Protein AF-A0A8S3HKH9-F1 (afdb_monomer)

Nearest PDB structures (foldseek):
  5t9a-assembly2_B  TM=6.953E-01  e=7.974E-02  Bacteroides uniformis
  7rsk-assembly1_A  TM=7.062E-01  e=1.194E-01  Bacteroides cellulosilyticus DSM 14838
  6b6l-assembly2_B  TM=7.035E-01  e=2.835E-01  Bacteroides cellulosilyticus DSM 14838
  4pbx-assembly1_A  TM=5.024E-01  e=5.643E-02  Homo sapiens
  5t9a-assembly3_C  TM=6.638E-01  e=3.3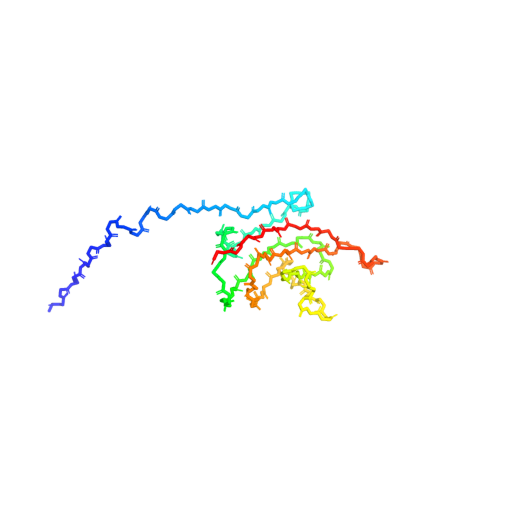70E-01  Bacteroides uniformis

Secondary structure (DSSP, 8-state):
------PPPPGGGG--PPPPPEE-HHHHHTT-EEEE---SEEPTT-EEEEEEE-TT-SEEEEEETTEES-SSPBPP-TT-EEEEEEE--SSEEEEEEE--TT--PPEEEEEEEE-

Solvent-accessible surface area (backbone atoms only — not comparable to full-atom values): 6633 Å² total; per-residue (Å²): 137,85,83,83,81,82,74,80,78,64,83,75,76,78,68,74,82,76,47,65,48,50,71,36,70,56,27,66,76,48,63,42,45,84,71,32,66,65,50,15,61,40,60,51,73,36,79,46,63,37,32,34,34,41,56,71,41,59,32,34,46,44,28,38,64,83,41,72,76,58,98,70,60,47,62,44,47,100,76,24,34,43,75,51,77,44,77,38,43,72,50,29,42,36,40,28,35,21,70,48,91,89,53,92,65,68,42,59,28,40,38,30,42,38,94

Structure (mmCIF, N/CA/C/O backbone):
data_AF-A0A8S3HKH9-F1
#
_entry.id   AF-A0A8S3HKH9-F1
#
loop_
_atom_site.group_PDB
_atom_site.id
_atom_site.type_symbol
_atom_site.label_atom_id
_atom_site.label_alt_id
_atom_site.label_comp_id
_atom_site.label_asym_id
_atom_site.label_entity_id
_atom_site.label_seq_id
_atom_site.pdbx_PDB_ins_code
_atom_site.Cartn_x
_atom_site.Cartn_y
_atom_site.Cartn_z
_atom_site.occupancy
_atom_site.B_iso_or_equiv
_atom_site.auth_seq_id
_atom_site.auth_comp_id
_atom_site.auth_asym_id
_atom_site.auth_atom_id
_atom_site.pdbx_PDB_model_num
ATOM 1 N N . VAL A 1 1 ? -36.929 -35.769 -3.899 1.00 47.69 1 VAL A N 1
ATOM 2 C CA . VAL A 1 1 ? -36.837 -34.465 -4.592 1.00 47.69 1 VAL A CA 1
ATOM 3 C C . VAL A 1 1 ? -36.532 -33.441 -3.514 1.00 47.69 1 VAL A C 1
ATOM 5 O O . VAL A 1 1 ? -37.333 -33.329 -2.599 1.00 47.69 1 VAL A O 1
ATOM 8 N N . ALA A 1 2 ? -35.333 -32.857 -3.502 1.00 43.59 2 ALA A N 1
ATOM 9 C CA . ALA A 1 2 ? -34.920 -31.917 -2.459 1.00 43.59 2 ALA A CA 1
ATOM 10 C C . ALA A 1 2 ? -35.288 -30.494 -2.896 1.00 43.59 2 ALA A C 1
ATOM 12 O O . ALA A 1 2 ? -34.859 -30.056 -3.962 1.00 43.59 2 ALA A O 1
ATOM 13 N N . GLU A 1 3 ? -36.109 -29.806 -2.105 1.00 48.12 3 GLU A N 1
ATOM 14 C CA . GLU A 1 3 ? -36.466 -28.409 -2.346 1.00 48.12 3 GLU A CA 1
ATOM 15 C C . GLU A 1 3 ? -35.296 -27.494 -1.977 1.00 48.12 3 GLU A C 1
ATOM 17 O O . GLU A 1 3 ? -34.811 -27.478 -0.844 1.00 48.12 3 GLU A O 1
ATOM 22 N N . PHE A 1 4 ? -34.839 -26.722 -2.959 1.00 48.19 4 PHE A N 1
ATOM 23 C CA . PHE A 1 4 ? -33.856 -25.665 -2.779 1.00 48.19 4 PHE A CA 1
ATOM 24 C C . PHE A 1 4 ? -34.593 -24.422 -2.262 1.00 48.19 4 PHE A C 1
ATOM 26 O O . PHE A 1 4 ? -35.214 -23.690 -3.032 1.00 48.19 4 PHE A O 1
ATOM 33 N N . ILE A 1 5 ? -34.577 -24.193 -0.947 1.00 57.28 5 ILE A N 1
ATOM 34 C CA . ILE A 1 5 ? -35.163 -22.981 -0.363 1.00 57.28 5 ILE A CA 1
ATOM 35 C C . ILE A 1 5 ? -34.198 -21.814 -0.594 1.00 57.28 5 ILE A C 1
ATOM 37 O O . ILE A 1 5 ? -33.187 -21.676 0.096 1.00 57.28 5 ILE A O 1
ATOM 41 N N . LEU A 1 6 ? -34.528 -20.958 -1.562 1.00 56.88 6 LEU A N 1
ATOM 42 C CA . LEU A 1 6 ? -33.885 -19.659 -1.737 1.00 56.88 6 LEU A CA 1
ATOM 43 C C . LEU A 1 6 ? -34.263 -18.770 -0.548 1.00 56.88 6 LEU A C 1
ATOM 45 O O . LEU A 1 6 ? -35.395 -18.298 -0.443 1.00 56.88 6 LEU A O 1
ATOM 49 N N . ARG A 1 7 ? -33.323 -18.556 0.377 1.00 62.59 7 ARG A N 1
ATOM 50 C CA . ARG A 1 7 ? -33.501 -17.559 1.436 1.00 62.59 7 ARG A CA 1
ATOM 51 C C . ARG A 1 7 ? -33.400 -16.163 0.809 1.00 62.59 7 ARG A C 1
ATOM 53 O O . ARG A 1 7 ? -32.420 -15.909 0.108 1.00 62.59 7 ARG A O 1
ATOM 60 N N . PRO A 1 8 ? -34.364 -15.260 1.051 1.00 59.88 8 PRO A N 1
ATOM 61 C CA . PRO A 1 8 ? -34.249 -13.875 0.619 1.00 59.88 8 PRO A CA 1
ATOM 62 C C . PRO A 1 8 ? -32.998 -13.249 1.237 1.00 59.88 8 PRO A C 1
ATOM 64 O O . PRO A 1 8 ? -32.782 -13.358 2.446 1.00 59.88 8 PRO A O 1
ATOM 67 N N . ILE A 1 9 ? -32.180 -12.590 0.417 1.00 61.41 9 ILE A N 1
ATOM 68 C CA . ILE A 1 9 ? -31.101 -11.741 0.921 1.00 61.41 9 ILE A CA 1
ATOM 69 C C . ILE A 1 9 ? -31.784 -10.578 1.657 1.00 61.41 9 ILE A C 1
ATOM 71 O O . ILE A 1 9 ? -32.620 -9.902 1.053 1.00 61.41 9 ILE A O 1
ATOM 75 N N . PRO A 1 10 ? -31.511 -10.351 2.954 1.00 59.94 10 PRO A N 1
ATOM 76 C CA . PRO A 1 10 ? -32.131 -9.255 3.684 1.00 59.94 10 PRO A CA 1
ATOM 77 C C . PRO A 1 10 ? -31.804 -7.918 3.002 1.00 59.94 10 PRO A C 1
ATOM 79 O O . PRO A 1 10 ? -30.638 -7.605 2.763 1.00 59.94 10 PRO A O 1
ATOM 82 N N . ASN A 1 11 ? -32.840 -7.120 2.720 1.00 54.88 11 ASN A N 1
ATOM 83 C CA . ASN A 1 11 ? -32.770 -5.844 1.987 1.00 54.88 11 ASN A CA 1
ATOM 84 C C . ASN A 1 11 ? -31.768 -4.815 2.560 1.00 54.88 11 ASN A C 1
ATOM 86 O O . ASN A 1 11 ? -31.412 -3.868 1.867 1.00 54.88 11 ASN A O 1
ATOM 90 N N . ASN A 1 12 ? -31.293 -4.998 3.796 1.00 52.94 12 ASN A N 1
ATOM 91 C CA . ASN A 1 12 ? -30.306 -4.125 4.441 1.00 52.94 12 ASN A CA 1
ATOM 92 C C . ASN A 1 12 ? -28.843 -4.419 4.059 1.00 52.94 12 ASN A C 1
ATOM 94 O O . ASN A 1 12 ? -27.962 -3.654 4.439 1.00 52.94 12 ASN A O 1
ATOM 98 N N . ALA A 1 13 ? -28.553 -5.501 3.328 1.00 51.88 13 ALA A N 1
ATOM 99 C CA . ALA A 1 13 ? -27.181 -5.832 2.924 1.00 51.88 13 ALA A CA 1
ATOM 100 C C . ALA A 1 13 ? -26.655 -4.973 1.754 1.00 51.88 13 ALA A C 1
ATOM 102 O O . ALA A 1 13 ? -25.467 -5.005 1.454 1.00 51.88 13 ALA A O 1
ATOM 103 N N . LEU A 1 14 ? -27.526 -4.207 1.084 1.00 54.19 14 LEU A N 1
ATOM 104 C CA . LEU A 1 14 ? -27.204 -3.472 -0.149 1.00 54.19 14 LEU A CA 1
ATOM 105 C C . LEU A 1 14 ? -26.997 -1.962 0.059 1.00 54.19 14 LEU A C 1
ATOM 107 O O . LEU A 1 14 ? -26.825 -1.231 -0.912 1.00 54.19 14 LEU A O 1
ATOM 111 N N . THR A 1 15 ? -27.025 -1.480 1.305 1.00 55.66 15 THR A N 1
ATOM 112 C CA . THR A 1 15 ? -26.982 -0.040 1.623 1.00 55.66 15 THR A CA 1
ATOM 113 C C . THR A 1 15 ? -25.719 0.408 2.355 1.00 55.66 15 THR A C 1
ATOM 115 O O . THR A 1 15 ? -25.663 1.552 2.802 1.00 55.66 15 THR A O 1
ATOM 118 N N . GLN A 1 16 ? -24.700 -0.446 2.510 1.00 62.19 16 GLN A N 1
ATOM 119 C CA . GLN A 1 16 ? -23.422 0.022 3.049 1.00 62.19 16 GLN A CA 1
ATOM 120 C C . GLN A 1 16 ? -22.736 0.919 2.016 1.00 62.19 16 GLN A C 1
ATOM 122 O O . GLN A 1 16 ? -22.281 0.462 0.969 1.00 62.19 16 GLN A O 1
ATOM 127 N N . SER A 1 17 ? -22.688 2.217 2.314 1.00 74.94 17 SER A N 1
ATOM 128 C CA . SER A 1 17 ? -21.912 3.176 1.539 1.00 74.94 17 SER A CA 1
ATOM 129 C C . SER A 1 17 ? -20.438 2.794 1.611 1.00 74.94 17 SER A C 1
ATOM 131 O O . SER A 1 17 ? -19.849 2.795 2.692 1.00 74.94 17 SER A O 1
ATOM 133 N N . MET A 1 18 ? -19.852 2.475 0.462 1.00 83.19 18 MET A N 1
ATOM 134 C CA . MET A 1 18 ? -18.414 2.293 0.341 1.00 83.19 18 MET A CA 1
ATOM 135 C C . MET A 1 18 ? -17.762 3.653 0.115 1.00 83.19 18 MET A C 1
ATOM 137 O O . MET A 1 18 ? -18.182 4.420 -0.753 1.00 83.19 18 MET A O 1
ATOM 141 N N . THR A 1 19 ? -16.714 3.926 0.877 1.00 91.81 19 THR A N 1
ATOM 142 C CA . THR A 1 19 ? -15.766 4.997 0.569 1.00 91.81 19 THR A CA 1
ATOM 143 C C . THR A 1 19 ? -14.577 4.332 -0.099 1.00 91.81 19 THR A C 1
ATOM 145 O O . THR A 1 19 ? -14.195 3.258 0.333 1.00 91.81 19 THR A O 1
ATOM 148 N N . PHE A 1 20 ? -13.989 4.903 -1.145 1.00 94.38 20 PHE A N 1
ATOM 149 C CA . PHE A 1 20 ? -12.731 4.371 -1.682 1.00 94.38 20 PHE A CA 1
ATOM 150 C C . PHE A 1 20 ? -11.541 4.925 -0.890 1.00 94.38 20 PHE A C 1
ATOM 152 O O . PHE A 1 20 ? -11.639 6.043 -0.378 1.00 94.38 20 PHE A O 1
ATOM 159 N N . PRO A 1 21 ? -10.416 4.194 -0.797 1.00 97.31 21 PRO A N 1
ATOM 160 C CA . PRO A 1 21 ? -9.198 4.748 -0.219 1.00 97.31 21 PRO A CA 1
ATOM 161 C C . PRO A 1 21 ? -8.735 5.983 -0.994 1.00 97.31 21 PRO A C 1
ATOM 163 O O . PRO A 1 21 ? -8.925 6.100 -2.211 1.00 97.31 21 PRO A O 1
ATOM 166 N N . GLU A 1 22 ? -8.090 6.903 -0.284 1.00 97.88 22 GLU A N 1
ATOM 167 C CA . GLU A 1 22 ? -7.438 8.046 -0.906 1.00 97.88 22 GLU A CA 1
ATOM 168 C C . GLU A 1 22 ? -6.253 7.553 -1.746 1.00 97.88 22 GLU A C 1
ATOM 170 O O . GLU A 1 22 ? -5.475 6.700 -1.317 1.00 97.88 22 GLU A O 1
ATOM 175 N N . ARG A 1 23 ? -6.128 8.080 -2.968 1.00 97.75 23 ARG A N 1
ATOM 176 C CA . ARG A 1 23 ? -5.058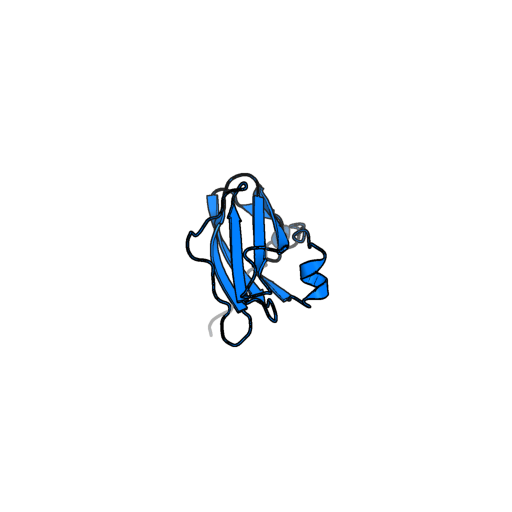 7.729 -3.908 1.00 97.75 23 ARG A CA 1
ATOM 177 C C . ARG A 1 23 ? -4.100 8.895 -4.050 1.00 97.75 23 ARG A C 1
ATOM 179 O O . ARG A 1 23 ? -4.506 9.982 -4.460 1.00 97.75 23 ARG A O 1
ATOM 186 N N . TYR A 1 24 ? -2.824 8.642 -3.801 1.00 97.19 24 TYR A N 1
ATOM 187 C CA . TYR A 1 24 ? -1.768 9.596 -4.112 1.00 97.19 24 TYR A CA 1
ATOM 188 C C . TYR A 1 24 ? -1.408 9.539 -5.601 1.00 97.19 24 TYR A C 1
ATOM 190 O O . TYR A 1 24 ? -1.594 8.523 -6.273 1.00 97.19 24 TYR A O 1
ATOM 198 N N . LEU A 1 25 ? -0.842 10.628 -6.129 1.00 97.50 25 LEU A N 1
ATOM 199 C CA . LEU A 1 25 ? -0.459 10.734 -7.541 1.00 97.50 25 LEU A CA 1
ATOM 200 C C . LEU A 1 25 ? 0.422 9.565 -8.052 1.00 97.50 25 LEU A C 1
ATOM 202 O O . LEU A 1 25 ? 0.165 9.095 -9.165 1.00 97.50 25 LEU A O 1
ATOM 206 N N . PRO A 1 26 ? 1.400 9.039 -7.280 1.00 97.12 26 PRO A N 1
ATOM 207 C CA . PRO A 1 26 ? 2.212 7.900 -7.709 1.00 97.12 26 PRO A CA 1
ATOM 208 C C . PRO A 1 26 ? 1.400 6.641 -8.038 1.00 97.12 26 PRO 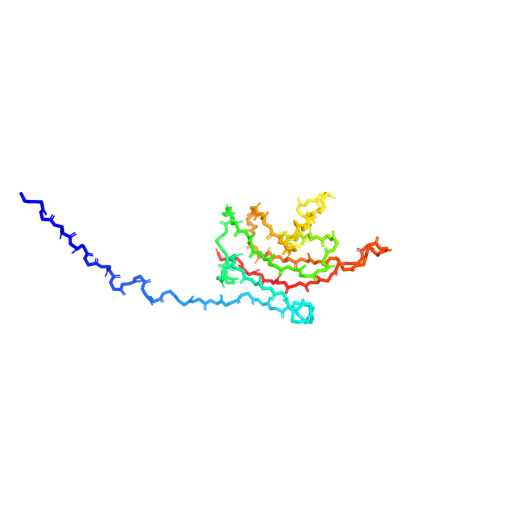A C 1
ATOM 210 O O . PRO A 1 26 ? 1.758 5.939 -8.977 1.00 97.12 26 PRO A O 1
ATOM 213 N N . PHE A 1 27 ? 0.275 6.395 -7.355 1.00 97.69 27 PHE A N 1
ATOM 214 C CA . PHE A 1 27 ? -0.611 5.263 -7.657 1.00 97.69 27 PHE A CA 1
ATOM 215 C C . PHE A 1 27 ? -1.139 5.329 -9.096 1.00 97.69 27 PHE A C 1
ATOM 217 O O . PHE A 1 27 ? -1.118 4.342 -9.830 1.00 97.69 27 PHE A O 1
ATOM 224 N N . CYS A 1 28 ? -1.579 6.515 -9.525 1.00 96.31 28 CYS A N 1
ATOM 225 C CA . CYS A 1 28 ? -2.071 6.735 -10.882 1.00 96.31 28 CYS A CA 1
ATOM 226 C C . CYS A 1 28 ? -0.934 6.677 -11.912 1.00 96.31 28 CYS A C 1
ATOM 228 O O . CYS A 1 28 ? -1.088 6.060 -12.965 1.00 96.31 28 CYS A O 1
ATOM 230 N N . ASN A 1 29 ? 0.213 7.289 -11.605 1.00 96.94 29 ASN A N 1
ATOM 231 C CA . ASN A 1 29 ? 1.356 7.358 -12.521 1.00 96.94 29 ASN A CA 1
ATOM 232 C C . ASN A 1 29 ? 1.976 5.981 -12.791 1.00 96.94 29 ASN A C 1
ATOM 234 O O . ASN A 1 29 ? 2.312 5.676 -13.934 1.00 96.94 29 ASN A O 1
ATOM 238 N N . ALA A 1 30 ? 2.084 5.146 -11.756 1.00 96.00 30 ALA A N 1
ATOM 239 C CA . ALA A 1 30 ? 2.587 3.778 -11.856 1.00 96.00 30 ALA A CA 1
ATOM 240 C C . ALA A 1 30 ? 1.538 2.786 -12.393 1.00 96.00 30 ALA A C 1
ATOM 242 O O . ALA A 1 30 ? 1.842 1.609 -12.563 1.00 96.00 30 ALA A O 1
ATOM 243 N N . LYS A 1 31 ? 0.315 3.252 -12.705 1.00 96.88 31 LYS A N 1
ATOM 244 C CA . LYS A 1 31 ? -0.804 2.424 -13.187 1.00 96.88 31 LYS A CA 1
ATOM 245 C C . LYS A 1 31 ? -1.126 1.268 -12.232 1.00 96.88 31 LYS A C 1
ATOM 247 O O . LYS A 1 31 ? -1.414 0.158 -12.676 1.00 96.88 31 LYS A O 1
ATOM 252 N N . CYS A 1 32 ? -1.075 1.536 -10.929 1.00 97.56 32 CYS A N 1
ATOM 253 C CA . CYS A 1 32 ? -1.405 0.548 -9.913 1.00 97.56 32 CYS A CA 1
ATOM 254 C C . CYS A 1 32 ? -2.875 0.117 -10.015 1.00 97.56 32 CYS A C 1
ATOM 256 O O . CYS A 1 32 ? -3.749 0.902 -10.400 1.00 97.56 32 CYS A O 1
ATOM 258 N N . LEU A 1 33 ? -3.153 -1.120 -9.605 1.00 97.50 33 LEU A N 1
ATOM 259 C CA . LEU A 1 33 ? -4.499 -1.679 -9.546 1.00 97.50 33 LEU A CA 1
ATOM 260 C C . LEU A 1 33 ? -4.781 -2.205 -8.141 1.00 97.50 33 LEU A C 1
ATOM 262 O O . LEU A 1 33 ? -4.188 -3.186 -7.700 1.00 97.50 33 LEU A O 1
ATOM 266 N N . LEU A 1 34 ? -5.728 -1.569 -7.455 1.00 97.50 34 LEU A N 1
ATOM 267 C CA . LEU A 1 34 ? -6.235 -2.054 -6.178 1.00 97.50 34 LEU A CA 1
ATOM 268 C C . LEU A 1 34 ? -7.243 -3.177 -6.428 1.00 97.50 34 LEU A C 1
ATOM 270 O O . LEU A 1 34 ? -8.218 -2.971 -7.153 1.00 97.50 34 LEU A O 1
ATOM 274 N N . ILE A 1 35 ? -7.015 -4.334 -5.808 1.00 97.25 35 ILE A N 1
ATOM 275 C CA . ILE A 1 35 ? -7.908 -5.490 -5.898 1.00 97.25 35 ILE A CA 1
ATOM 276 C C . ILE A 1 35 ? -8.718 -5.621 -4.607 1.00 97.25 35 ILE A C 1
ATOM 278 O O . ILE A 1 35 ? -9.942 -5.705 -4.672 1.00 97.25 35 ILE A O 1
ATOM 282 N N . GLU A 1 36 ? -8.064 -5.574 -3.442 1.00 96.19 36 GLU A N 1
ATOM 283 C CA . GLU A 1 36 ? -8.734 -5.531 -2.137 1.00 96.19 36 GLU A CA 1
ATOM 284 C C . GLU A 1 36 ? -7.841 -4.922 -1.036 1.00 96.19 36 GLU A C 1
ATOM 286 O O . GLU A 1 36 ? -6.616 -4.928 -1.179 1.00 96.19 36 GLU A O 1
ATOM 291 N N . PRO A 1 37 ? -8.424 -4.381 0.048 1.00 96.44 37 PRO A N 1
ATOM 292 C CA . PRO A 1 37 ? -9.846 -4.083 0.220 1.00 96.44 37 PRO A CA 1
ATOM 293 C C . PRO A 1 37 ? -10.259 -2.853 -0.605 1.00 96.44 37 PRO A C 1
ATOM 295 O O . PRO A 1 37 ? -9.515 -1.889 -0.729 1.00 96.44 37 PRO A O 1
ATOM 298 N N . LEU A 1 38 ? -11.472 -2.856 -1.167 1.00 96.19 38 LEU A N 1
ATOM 299 C CA . LEU A 1 38 ? -11.983 -1.698 -1.923 1.00 96.19 38 LEU A CA 1
ATOM 300 C C . LEU A 1 38 ? -12.575 -0.609 -1.022 1.00 96.19 38 LEU A C 1
ATOM 302 O O . LEU A 1 38 ? -12.631 0.556 -1.418 1.00 96.19 38 LEU A O 1
ATOM 306 N N . ASN A 1 39 ? -13.005 -0.984 0.185 1.00 95.31 39 ASN A N 1
ATOM 307 C CA . ASN A 1 39 ? -13.488 -0.027 1.165 1.00 95.31 39 ASN A CA 1
ATOM 308 C C . ASN A 1 39 ? -12.299 0.683 1.829 1.00 95.31 39 ASN A C 1
ATOM 310 O O . ASN A 1 39 ? -11.457 0.056 2.461 1.00 95.31 39 ASN A O 1
ATOM 314 N N . GLY A 1 40 ? -12.264 1.999 1.683 1.00 96.12 40 GLY A N 1
ATOM 315 C CA . GLY A 1 40 ? -11.294 2.935 2.233 1.00 96.12 40 GLY A CA 1
ATOM 316 C C . GLY A 1 40 ? -11.410 3.136 3.740 1.00 96.12 40 GLY A C 1
ATOM 317 O O . GLY A 1 40 ? -10.525 3.758 4.320 1.00 96.12 40 GLY A O 1
ATOM 318 N N . VAL A 1 41 ? -12.477 2.624 4.362 1.00 96.75 41 VAL A N 1
ATOM 319 C CA . VAL A 1 41 ? -12.647 2.594 5.818 1.00 96.75 41 VAL A CA 1
ATOM 320 C C . VAL A 1 41 ? -12.439 1.168 6.31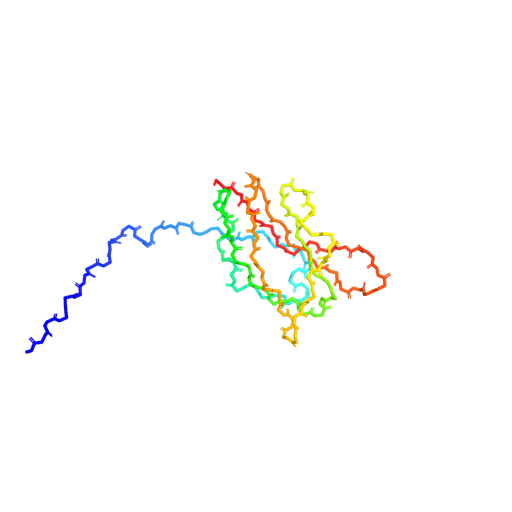9 1.00 96.75 41 VAL A C 1
ATOM 322 O O . VAL A 1 41 ? -13.159 0.254 5.911 1.00 96.75 41 VAL A O 1
ATOM 325 N N . LEU A 1 42 ? -11.460 0.992 7.201 1.00 96.56 42 LEU A N 1
ATOM 326 C CA . LEU A 1 42 ? -11.087 -0.283 7.805 1.00 96.56 42 LEU A CA 1
ATOM 327 C C . LEU A 1 42 ? -11.631 -0.395 9.229 1.00 96.56 42 LEU A C 1
ATOM 329 O O . LEU A 1 42 ? -11.751 0.600 9.947 1.00 96.56 42 LEU A O 1
ATOM 333 N N . GLU A 1 43 ? -11.916 -1.623 9.650 1.00 96.50 43 GLU A N 1
ATOM 334 C CA . GLU A 1 43 ? -12.340 -1.911 11.018 1.00 96.50 43 GLU A CA 1
ATOM 335 C C . GLU A 1 43 ? -11.139 -1.874 11.971 1.00 96.50 43 GLU A C 1
ATOM 337 O O . GLU A 1 43 ? -10.102 -2.500 11.722 1.00 96.50 43 GLU A O 1
ATOM 342 N N . ARG A 1 44 ? -11.274 -1.142 13.080 1.00 97.25 44 ARG A N 1
ATOM 343 C CA . ARG A 1 44 ? -10.223 -1.017 14.097 1.00 97.25 44 ARG A CA 1
ATOM 344 C C . ARG A 1 44 ? -9.798 -2.374 14.675 1.00 97.25 44 ARG A C 1
ATOM 346 O O . ARG A 1 44 ? -10.648 -3.197 14.992 1.00 97.25 44 ARG A O 1
ATOM 353 N N . GLN A 1 45 ? -8.492 -2.571 14.895 1.00 94.38 45 GLN A N 1
ATOM 354 C CA . GLN A 1 45 ? -7.907 -3.800 15.471 1.00 94.38 45 GLN A CA 1
ATOM 355 C C . GLN A 1 45 ? -8.199 -5.095 14.683 1.00 94.38 45 GLN A C 1
ATOM 357 O O . GLN A 1 45 ? -7.977 -6.193 15.195 1.00 94.38 45 GLN A O 1
ATOM 362 N N . SER A 1 46 ? -8.691 -4.993 13.446 1.00 96.44 46 SER A N 1
ATOM 363 C CA . SER A 1 46 ? -8.924 -6.149 12.580 1.00 96.44 46 SER A CA 1
ATOM 364 C C . SER A 1 46 ? -7.651 -6.558 11.830 1.00 96.44 46 SER A C 1
ATOM 366 O O . SER A 1 46 ? -6.693 -5.790 11.732 1.00 96.44 46 SER A O 1
ATOM 368 N N . PHE A 1 47 ? -7.639 -7.773 11.280 1.00 96.50 47 PHE A N 1
ATOM 369 C CA . PHE A 1 47 ? -6.633 -8.197 10.307 1.00 96.50 47 PHE A CA 1
ATOM 370 C C . PHE A 1 47 ? -7.239 -8.112 8.915 1.00 96.50 47 PHE A C 1
ATOM 372 O O . PHE A 1 47 ? -8.234 -8.780 8.630 1.00 96.50 47 PHE A O 1
ATOM 379 N N . VAL A 1 48 ? -6.639 -7.297 8.054 1.00 97.00 48 VAL A N 1
ATOM 380 C CA . VAL A 1 48 ? -7.154 -7.044 6.709 1.00 97.00 48 VAL A CA 1
ATOM 381 C C . VAL A 1 48 ? -6.155 -7.531 5.680 1.00 97.00 48 VAL A C 1
ATOM 383 O O . VAL A 1 48 ? -4.962 -7.243 5.760 1.00 97.00 48 VAL A O 1
ATOM 386 N N . HIS A 1 49 ? -6.658 -8.283 4.708 1.00 96.88 49 HIS A N 1
ATOM 387 C CA . HIS A 1 49 ? -5.885 -8.727 3.560 1.00 96.88 49 HIS A CA 1
ATOM 388 C C . HIS A 1 49 ? -5.865 -7.630 2.498 1.00 96.88 49 HIS A C 1
ATOM 390 O O . HIS A 1 49 ? -6.914 -7.159 2.062 1.00 96.88 49 HIS A O 1
ATOM 396 N N . PHE A 1 50 ? -4.665 -7.224 2.104 1.00 96.44 50 PHE A N 1
ATOM 397 C CA . PHE A 1 50 ? -4.426 -6.273 1.036 1.00 96.44 50 PHE A CA 1
ATOM 398 C C . PHE A 1 50 ? -3.861 -6.994 -0.174 1.00 96.44 50 PHE A C 1
ATOM 400 O O . PHE A 1 50 ? -2.862 -7.706 -0.072 1.00 96.44 50 PHE A O 1
ATOM 407 N N . ARG A 1 51 ? -4.470 -6.740 -1.331 1.00 96.81 51 ARG A N 1
ATOM 408 C CA . ARG A 1 51 ? -3.980 -7.183 -2.628 1.00 96.81 51 ARG A CA 1
ATOM 409 C C . ARG A 1 51 ? -3.995 -6.023 -3.613 1.00 96.81 51 ARG A C 1
ATOM 411 O O . ARG A 1 51 ? -5.049 -5.467 -3.940 1.00 96.81 51 ARG A O 1
ATOM 418 N N . CYS A 1 52 ? -2.814 -5.638 -4.074 1.00 97.00 52 CYS A N 1
ATOM 419 C CA . CYS A 1 52 ? -2.614 -4.488 -4.946 1.00 97.00 52 CYS A CA 1
ATOM 420 C C . CYS A 1 52 ? -1.504 -4.783 -5.952 1.00 97.00 52 CYS A C 1
ATOM 422 O O . CYS A 1 52 ? -0.394 -5.142 -5.568 1.00 97.00 52 CYS A O 1
ATOM 424 N N . GLN A 1 53 ? -1.785 -4.595 -7.236 1.00 97.81 53 GLN A N 1
ATOM 425 C CA . GLN A 1 53 ? -0.761 -4.649 -8.268 1.00 97.81 53 GLN A CA 1
ATOM 426 C C . GLN A 1 53 ? -0.046 -3.300 -8.338 1.00 97.81 53 GLN A C 1
ATOM 428 O O . GLN A 1 53 ? -0.690 -2.261 -8.511 1.00 97.81 53 GLN A O 1
ATOM 433 N N . ILE A 1 54 ? 1.278 -3.314 -8.216 1.00 97.44 54 ILE A N 1
ATOM 434 C CA . ILE A 1 54 ? 2.131 -2.127 -8.139 1.00 97.44 54 ILE A CA 1
ATOM 435 C C . ILE A 1 54 ? 3.289 -2.279 -9.142 1.00 97.44 54 ILE A C 1
ATOM 437 O O . ILE A 1 54 ? 4.405 -2.630 -8.753 1.00 97.44 54 ILE A O 1
ATOM 441 N N . PRO A 1 55 ? 3.041 -2.027 -10.441 1.00 96.94 55 PRO A N 1
ATOM 442 C CA . PRO A 1 55 ? 4.027 -2.257 -11.492 1.00 96.94 55 PRO A CA 1
ATOM 443 C C . PRO A 1 55 ? 5.348 -1.519 -11.265 1.00 96.94 55 PRO A C 1
ATOM 445 O O . PRO A 1 55 ? 5.366 -0.306 -11.047 1.00 96.94 55 PRO A O 1
ATOM 448 N N . GLY A 1 56 ? 6.462 -2.248 -11.359 1.00 94.25 56 GLY A N 1
ATOM 449 C CA . GLY A 1 56 ? 7.812 -1.685 -11.262 1.00 94.25 56 GLY A CA 1
ATOM 450 C C . GLY A 1 56 ? 8.275 -1.316 -9.848 1.00 94.25 56 GLY A C 1
ATOM 451 O O . GLY A 1 56 ? 9.383 -0.790 -9.698 1.00 94.25 56 GLY A O 1
ATOM 452 N N . ALA A 1 57 ? 7.475 -1.586 -8.811 1.00 95.81 57 ALA A N 1
ATOM 453 C CA . ALA A 1 57 ? 7.929 -1.435 -7.435 1.00 95.81 57 ALA A CA 1
ATOM 454 C C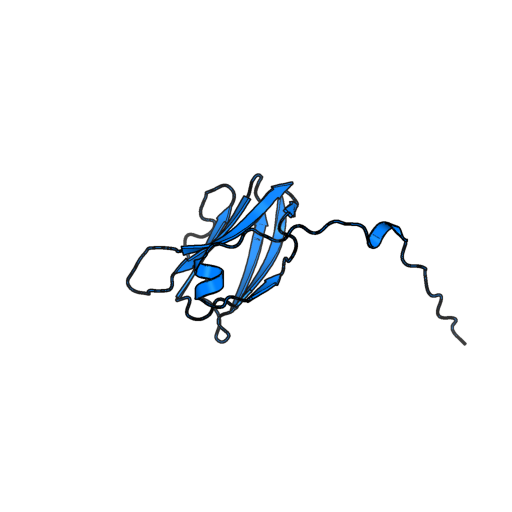 . ALA A 1 57 ? 9.036 -2.449 -7.116 1.00 95.81 57 ALA A C 1
ATOM 456 O O . ALA A 1 57 ? 8.937 -3.633 -7.418 1.00 95.81 57 ALA A O 1
ATOM 457 N N . GLN A 1 58 ? 10.098 -1.970 -6.481 1.00 94.38 58 GLN A N 1
ATOM 458 C CA . GLN A 1 58 ? 11.189 -2.795 -5.965 1.00 94.38 58 GLN A CA 1
ATOM 459 C C . GLN A 1 58 ? 10.874 -3.291 -4.555 1.00 94.38 58 GLN A C 1
ATOM 461 O O . GLN A 1 58 ? 11.218 -4.414 -4.186 1.00 94.38 58 GLN A O 1
ATOM 466 N N . GLN A 1 59 ? 10.221 -2.435 -3.770 1.00 94.19 59 GLN A N 1
ATOM 467 C CA . GLN A 1 59 ? 9.810 -2.699 -2.399 1.00 94.19 59 GLN A CA 1
ATOM 468 C C . GLN A 1 59 ? 8.464 -2.030 -2.135 1.00 94.19 59 GLN A C 1
ATOM 470 O O . GLN A 1 59 ? 8.169 -0.960 -2.673 1.00 94.19 59 GLN A O 1
ATOM 475 N N . VAL A 1 60 ? 7.665 -2.651 -1.281 1.00 95.06 60 VAL A N 1
ATOM 476 C CA . VAL A 1 60 ? 6.398 -2.132 -0.775 1.00 95.06 60 VAL A CA 1
ATOM 477 C C . VAL A 1 60 ? 6.490 -2.138 0.739 1.00 95.06 60 VAL A C 1
ATOM 479 O O . VAL A 1 60 ? 6.956 -3.104 1.331 1.00 95.06 60 VAL A O 1
ATOM 482 N N . ASN A 1 61 ? 6.078 -1.048 1.369 1.00 95.19 61 ASN A N 1
ATOM 483 C CA . ASN A 1 61 ? 6.029 -0.968 2.821 1.00 95.19 61 ASN A CA 1
ATOM 484 C C . ASN A 1 61 ? 4.751 -0.246 3.239 1.00 95.19 61 ASN A C 1
ATOM 486 O O . ASN A 1 61 ? 4.120 0.451 2.441 1.00 95.19 61 ASN A O 1
ATOM 490 N N . VAL A 1 62 ? 4.345 -0.443 4.481 1.00 96.56 62 VAL A N 1
ATOM 491 C CA . VAL A 1 62 ? 3.083 0.050 5.005 1.00 96.56 62 VAL A CA 1
ATOM 492 C C . VAL A 1 62 ? 3.331 0.728 6.336 1.00 96.56 62 VAL A C 1
ATOM 494 O O . VAL A 1 62 ? 4.118 0.253 7.154 1.00 96.56 62 VAL A O 1
ATOM 497 N N . THR A 1 63 ? 2.643 1.842 6.556 1.00 97.12 63 THR A N 1
ATOM 498 C CA . THR A 1 63 ? 2.525 2.408 7.894 1.00 97.12 63 THR A CA 1
ATOM 499 C C . THR A 1 63 ? 1.150 2.125 8.472 1.00 97.12 63 THR A C 1
ATOM 501 O O . THR A 1 63 ? 0.137 2.166 7.769 1.00 97.12 63 THR A O 1
ATOM 504 N N . VAL A 1 64 ? 1.120 1.862 9.772 1.00 97.50 64 VAL A N 1
ATOM 505 C CA . VAL A 1 64 ? -0.090 1.782 10.586 1.00 97.50 64 VAL A CA 1
ATOM 506 C C . VAL A 1 64 ? 0.034 2.834 11.677 1.00 97.50 64 VAL A C 1
ATOM 508 O O . VAL A 1 64 ? 1.025 2.879 12.395 1.00 97.50 64 VAL A O 1
ATOM 511 N N . ASP A 1 65 ? -0.942 3.738 11.760 1.00 96.88 65 ASP A N 1
ATOM 512 C CA . ASP A 1 65 ? -0.928 4.882 12.686 1.00 96.88 65 ASP A CA 1
ATOM 513 C C . ASP A 1 65 ? 0.334 5.773 12.593 1.00 96.88 65 ASP A C 1
ATOM 515 O O . ASP A 1 65 ? 0.657 6.509 13.527 1.00 96.88 65 ASP A O 1
ATOM 519 N N . GLY A 1 66 ? 1.008 5.756 11.436 1.00 95.69 66 GLY A N 1
ATOM 520 C CA . GLY A 1 66 ? 2.238 6.506 11.169 1.00 95.69 66 GLY A CA 1
ATOM 521 C C . GLY A 1 66 ? 3.535 5.747 11.468 1.00 95.69 66 GLY A C 1
ATOM 522 O O . GLY A 1 66 ? 4.608 6.292 11.219 1.00 95.69 66 GLY A O 1
ATOM 523 N N . GLU A 1 67 ? 3.455 4.505 11.949 1.00 95.81 67 GLU A N 1
ATOM 524 C CA . GLU A 1 67 ? 4.611 3.649 12.233 1.00 95.81 67 GLU A CA 1
ATOM 525 C C . GLU A 1 67 ? 4.777 2.584 11.146 1.00 95.81 67 GLU A C 1
ATOM 527 O O . GLU A 1 67 ? 3.796 1.974 10.722 1.00 95.81 67 GLU A O 1
ATOM 532 N N . TRP A 1 68 ? 6.007 2.364 10.675 1.00 94.00 68 TRP A N 1
ATOM 533 C CA . TRP A 1 68 ? 6.316 1.293 9.723 1.00 94.00 68 TRP A CA 1
ATOM 534 C C . TRP A 1 68 ? 6.117 -0.071 10.386 1.00 94.00 68 TRP A C 1
ATOM 536 O O . TRP A 1 68 ? 6.606 -0.287 11.492 1.00 94.00 68 TRP A O 1
ATOM 546 N N . ILE A 1 69 ? 5.388 -0.974 9.726 1.00 87.88 69 ILE A N 1
ATOM 547 C CA . ILE A 1 69 ? 4.992 -2.253 10.340 1.00 87.88 69 ILE A CA 1
ATOM 548 C C . ILE A 1 69 ? 6.018 -3.373 10.194 1.00 87.88 69 ILE A C 1
ATOM 550 O O . ILE A 1 69 ? 5.987 -4.319 10.976 1.00 87.88 69 ILE A O 1
ATOM 554 N N . GLU A 1 70 ? 6.912 -3.277 9.213 1.00 71.75 70 GLU A N 1
ATOM 555 C CA . GLU A 1 70 ? 7.983 -4.250 9.016 1.00 71.75 70 GLU A CA 1
ATOM 556 C C . GLU A 1 70 ? 9.332 -3.541 8.891 1.00 71.75 70 GLU A C 1
ATOM 558 O O . GLU A 1 70 ? 9.460 -2.532 8.186 1.00 71.75 70 GLU A O 1
ATOM 563 N N . ASP A 1 71 ? 10.339 -4.108 9.564 1.00 63.72 71 ASP A N 1
ATOM 564 C CA . ASP A 1 71 ? 11.749 -3.773 9.340 1.00 63.72 71 ASP A CA 1
ATOM 565 C C . ASP A 1 71 ? 12.197 -4.235 7.938 1.00 63.72 71 ASP A C 1
ATOM 567 O O . ASP A 1 71 ? 13.006 -3.567 7.292 1.00 63.72 71 ASP A O 1
ATOM 571 N N . ASP A 1 72 ? 11.629 -5.346 7.447 1.00 68.31 72 ASP A N 1
ATOM 572 C CA . ASP A 1 72 ? 11.872 -5.892 6.111 1.00 68.31 72 ASP A CA 1
ATOM 573 C C . ASP A 1 72 ? 10.679 -5.606 5.182 1.00 68.31 72 ASP A C 1
ATOM 575 O O . ASP A 1 72 ? 9.610 -6.164 5.381 1.00 68.31 72 ASP A O 1
ATOM 579 N N . PRO A 1 73 ? 10.825 -4.780 4.135 1.00 78.94 73 PRO A N 1
ATOM 580 C CA . PRO A 1 73 ? 9.721 -4.451 3.241 1.00 78.94 73 PRO A CA 1
ATOM 581 C C . PRO A 1 73 ? 9.345 -5.615 2.312 1.00 78.94 73 PRO A C 1
ATOM 583 O O . PRO A 1 73 ? 10.201 -6.364 1.823 1.00 78.94 73 PRO A O 1
ATOM 586 N N . TRP A 1 74 ? 8.061 -5.694 1.958 1.00 86.81 74 TRP A N 1
ATOM 587 C CA . TRP A 1 74 ? 7.550 -6.646 0.977 1.00 86.81 74 TRP A CA 1
ATOM 588 C C . TRP A 1 74 ? 8.224 -6.473 -0.380 1.00 86.81 74 TRP A C 1
ATOM 590 O O . TRP A 1 74 ? 8.323 -5.372 -0.927 1.00 86.81 74 TRP A O 1
ATOM 600 N N . LYS A 1 75 ? 8.615 -7.599 -0.976 1.00 86.06 75 LYS A N 1
ATOM 601 C CA . LYS A 1 75 ? 9.012 -7.664 -2.383 1.00 86.06 75 LYS A CA 1
ATOM 602 C C . LYS A 1 75 ? 7.801 -8.091 -3.207 1.00 86.06 75 LYS A C 1
ATOM 604 O O . LYS A 1 75 ? 7.262 -9.166 -2.929 1.00 86.06 75 LYS A O 1
ATOM 609 N N . PRO A 1 76 ? 7.371 -7.292 -4.197 1.00 83.06 76 PRO A N 1
ATOM 610 C CA . PRO A 1 76 ? 6.330 -7.720 -5.119 1.00 83.06 76 PRO A CA 1
ATOM 611 C C . PRO A 1 76 ? 6.694 -9.057 -5.767 1.00 83.06 76 PRO A C 1
ATOM 613 O O . PRO A 1 76 ? 7.867 -9.341 -6.023 1.00 83.06 76 PRO A O 1
ATOM 616 N N . ASN A 1 77 ? 5.691 -9.896 -6.014 1.00 86.69 77 ASN A N 1
ATOM 617 C CA . ASN A 1 77 ? 5.912 -11.152 -6.727 1.00 86.69 77 ASN A CA 1
ATOM 618 C C . ASN A 1 77 ? 6.125 -10.917 -8.238 1.00 86.69 77 ASN A C 1
ATOM 620 O O . ASN A 1 77 ? 6.135 -9.787 -8.717 1.00 86.69 77 ASN A O 1
ATOM 624 N N . GLU A 1 78 ? 6.249 -11.997 -9.013 1.00 86.12 78 GLU A N 1
ATOM 625 C CA . GLU A 1 78 ? 6.451 -11.948 -10.473 1.00 86.12 78 GLU A CA 1
ATOM 626 C C . GLU A 1 78 ? 5.348 -11.218 -11.267 1.00 86.12 78 GLU A C 1
ATOM 628 O O . GLU A 1 78 ? 5.561 -10.870 -12.425 1.00 86.12 78 GLU A O 1
ATOM 633 N N . ASN A 1 79 ? 4.187 -10.965 -10.655 1.00 89.69 79 ASN A N 1
ATOM 634 C CA . ASN A 1 79 ? 3.069 -10.229 -11.250 1.00 89.69 79 ASN A CA 1
ATOM 635 C C . ASN A 1 79 ? 2.979 -8.779 -10.745 1.00 89.69 79 ASN A C 1
ATOM 637 O O . ASN A 1 79 ? 1.923 -8.153 -10.876 1.00 89.69 79 ASN A O 1
ATOM 641 N N . ASP A 1 80 ? 4.049 -8.266 -10.131 1.00 94.62 80 ASP A N 1
ATOM 642 C CA . ASP A 1 80 ? 4.086 -6.980 -9.434 1.00 94.62 80 ASP A CA 1
ATOM 643 C C . ASP A 1 80 ? 3.021 -6.880 -8.326 1.00 94.62 80 ASP A C 1
ATOM 645 O O . ASP A 1 80 ? 2.492 -5.806 -8.039 1.00 94.62 80 ASP A O 1
ATOM 649 N N . MET A 1 81 ? 2.648 -8.008 -7.715 1.00 95.94 81 MET A N 1
ATOM 650 C CA . MET A 1 81 ? 1.591 -8.042 -6.708 1.00 95.94 81 MET A CA 1
ATOM 651 C C . MET A 1 81 ? 2.164 -7.852 -5.308 1.00 95.94 81 MET A C 1
ATOM 653 O O . MET A 1 81 ? 3.021 -8.622 -4.870 1.00 95.94 81 MET A O 1
ATOM 657 N N . PHE A 1 82 ? 1.616 -6.879 -4.590 1.00 95.12 82 PHE A N 1
ATOM 658 C CA . PHE A 1 82 ? 1.618 -6.845 -3.136 1.00 95.12 82 PHE A CA 1
ATOM 659 C C . PHE A 1 82 ? 0.416 -7.639 -2.623 1.00 95.12 82 PHE A C 1
ATOM 661 O O . PHE A 1 82 ? -0.719 -7.352 -3.006 1.00 95.12 82 PHE A O 1
ATOM 668 N N . ASP A 1 83 ? 0.677 -8.636 -1.782 1.00 94.06 83 ASP A N 1
ATOM 669 C CA . ASP A 1 83 ? -0.314 -9.545 -1.208 1.00 94.06 83 ASP A CA 1
ATOM 670 C C . ASP A 1 83 ? 0.083 -9.811 0.254 1.00 94.06 83 ASP A C 1
ATOM 672 O O . ASP A 1 83 ? 1.079 -10.489 0.518 1.00 94.06 83 ASP A O 1
ATOM 676 N N . GLY A 1 84 ? -0.619 -9.186 1.203 1.00 91.94 84 GLY A N 1
ATOM 677 C CA . GLY A 1 84 ? -0.218 -9.186 2.611 1.00 91.94 84 GLY A CA 1
ATOM 678 C C . GLY A 1 84 ? -1.375 -8.951 3.575 1.00 91.94 84 GLY A C 1
ATOM 679 O O . GLY A 1 84 ? -2.322 -8.227 3.270 1.00 91.94 84 GLY A O 1
ATOM 680 N N . VAL A 1 85 ? -1.310 -9.573 4.753 1.00 94.62 85 VAL A N 1
ATOM 681 C CA . VAL A 1 85 ? -2.287 -9.378 5.833 1.00 94.62 85 VAL A CA 1
ATOM 682 C C . VAL A 1 85 ? -1.707 -8.413 6.856 1.00 94.62 85 VAL A C 1
ATOM 684 O O . VAL A 1 85 ? -0.625 -8.648 7.381 1.00 94.62 85 VAL A O 1
ATOM 687 N N . ILE A 1 86 ? -2.438 -7.340 7.147 1.00 95.00 86 ILE A N 1
ATOM 688 C CA . ILE A 1 86 ? -1.984 -6.251 8.012 1.00 95.00 86 ILE A CA 1
ATOM 689 C C . ILE A 1 86 ? -2.926 -6.123 9.204 1.00 95.00 86 ILE A C 1
ATOM 691 O O . ILE A 1 86 ? -4.149 -6.119 9.042 1.00 95.00 86 ILE A O 1
ATOM 695 N N . GLN A 1 87 ? -2.352 -5.996 10.401 1.00 96.25 87 GLN A N 1
ATOM 696 C CA . GLN A 1 87 ? -3.105 -5.635 11.597 1.00 96.25 87 GLN A CA 1
ATOM 697 C C . GLN A 1 87 ? -3.427 -4.138 11.564 1.00 96.25 87 GLN A C 1
ATOM 699 O O . GLN A 1 87 ? -2.531 -3.295 11.559 1.00 96.25 87 GLN A O 1
ATOM 704 N N . VAL A 1 88 ? -4.713 -3.802 11.536 1.00 96.88 88 VAL A N 1
ATOM 705 C CA . VAL A 1 88 ? -5.191 -2.421 11.483 1.00 96.88 88 VAL A CA 1
ATOM 706 C C . VAL A 1 88 ? -5.044 -1.762 12.851 1.00 96.88 88 VAL A C 1
ATOM 708 O O . VAL A 1 88 ? -5.480 -2.299 13.870 1.00 96.88 88 VAL A O 1
ATOM 711 N N . GLY A 1 89 ? -4.465 -0.563 12.853 1.00 96.56 89 GLY A N 1
ATOM 712 C CA . GLY A 1 89 ? -4.331 0.286 14.031 1.00 96.56 89 GLY A CA 1
ATOM 713 C C . GLY A 1 89 ? -5.630 1.001 14.393 1.00 96.56 89 GLY A C 1
ATOM 714 O O . GLY A 1 89 ? -6.723 0.434 14.356 1.00 96.56 89 GLY A O 1
ATOM 715 N N . ASN A 1 90 ? -5.510 2.267 14.780 1.00 97.31 90 ASN A N 1
ATOM 716 C CA . ASN A 1 90 ? -6.602 3.068 15.323 1.00 97.31 90 ASN A CA 1
ATOM 717 C C . ASN A 1 90 ? -7.037 4.222 14.425 1.00 97.31 90 ASN A C 1
ATOM 719 O O . ASN A 1 90 ? -8.154 4.714 14.599 1.00 97.31 90 ASN A O 1
ATOM 723 N N . LYS A 1 91 ? -6.167 4.678 13.522 1.00 97.31 91 LYS A N 1
ATOM 724 C CA . LYS A 1 91 ? -6.327 5.915 12.756 1.00 97.31 91 LYS A CA 1
ATOM 725 C C . LYS A 1 91 ? -6.280 5.666 11.259 1.00 97.31 91 LYS A C 1
ATOM 727 O O . LYS A 1 91 ? -7.216 6.041 10.555 1.00 97.31 91 LYS A O 1
ATOM 732 N N . GLU A 1 92 ? -5.195 5.070 10.775 1.00 97.94 92 GLU A N 1
ATOM 733 C CA . GLU A 1 92 ? -4.960 4.928 9.340 1.00 97.94 92 GLU A CA 1
ATOM 734 C C . GLU A 1 92 ? -3.992 3.802 8.994 1.00 97.94 92 GLU A C 1
ATOM 736 O O . GLU A 1 92 ? -3.173 3.379 9.811 1.00 97.94 92 GLU A O 1
ATOM 741 N N . VAL A 1 93 ? -4.096 3.361 7.743 1.00 98.06 93 VAL A N 1
ATOM 742 C CA . VAL A 1 93 ? -3.139 2.470 7.090 1.00 98.06 93 VAL A CA 1
ATOM 743 C C . VAL A 1 93 ? -2.735 3.119 5.774 1.00 98.06 93 VAL A C 1
ATOM 745 O O . VAL A 1 93 ? -3.604 3.506 4.986 1.00 98.06 93 VAL A O 1
ATOM 748 N N . VAL A 1 94 ? -1.434 3.252 5.523 1.00 98.31 94 VAL A N 1
ATOM 749 C CA . VAL A 1 94 ? -0.920 3.864 4.293 1.00 98.31 94 VAL A CA 1
ATOM 750 C C . VAL A 1 94 ? 0.052 2.915 3.609 1.00 98.31 94 VAL A C 1
ATOM 752 O O . VAL A 1 94 ? 1.018 2.465 4.214 1.00 98.31 94 VAL A O 1
ATOM 755 N N . ILE A 1 95 ? -0.205 2.618 2.335 1.00 97.50 95 ILE A N 1
ATOM 756 C CA . ILE A 1 95 ? 0.647 1.763 1.504 1.00 97.50 95 ILE A CA 1
ATOM 757 C C . ILE A 1 95 ? 1.600 2.646 0.715 1.00 97.50 95 ILE A C 1
ATOM 759 O O . ILE A 1 95 ? 1.174 3.600 0.057 1.00 97.50 95 ILE A O 1
ATOM 763 N N . TYR A 1 96 ? 2.875 2.284 0.732 1.00 97.56 96 TYR A N 1
ATOM 764 C CA . TYR A 1 96 ? 3.943 2.949 0.011 1.00 97.56 96 TYR A CA 1
ATOM 765 C C . TYR A 1 96 ? 4.664 1.979 -0.913 1.00 97.56 96 TYR A C 1
ATOM 767 O O . TYR A 1 96 ? 4.743 0.783 -0.644 1.00 97.56 96 TYR A O 1
ATOM 775 N N . ALA A 1 97 ? 5.265 2.515 -1.968 1.00 96.94 97 ALA A N 1
ATOM 776 C CA . ALA A 1 97 ? 6.185 1.766 -2.805 1.00 96.94 97 ALA A CA 1
ATOM 777 C C . ALA A 1 97 ? 7.457 2.553 -3.083 1.00 96.94 97 ALA A C 1
ATOM 779 O O . ALA A 1 97 ? 7.451 3.779 -3.229 1.00 96.94 97 ALA A O 1
ATOM 780 N N . ASN A 1 98 ? 8.544 1.809 -3.185 1.00 95.94 98 ASN A N 1
ATOM 781 C CA . ASN A 1 98 ? 9.813 2.271 -3.692 1.00 95.94 98 ASN A CA 1
ATOM 782 C C . ASN A 1 98 ? 9.971 1.752 -5.127 1.00 95.94 98 ASN A C 1
ATOM 784 O O . ASN A 1 98 ? 9.856 0.552 -5.372 1.00 95.94 98 ASN A O 1
ATOM 788 N N . PHE A 1 99 ? 10.228 2.657 -6.069 1.00 94.69 99 PHE A N 1
ATOM 789 C CA . PHE A 1 99 ? 10.395 2.347 -7.495 1.00 94.69 99 PHE A CA 1
ATOM 790 C C . PHE A 1 99 ? 11.857 2.433 -7.966 1.00 94.69 99 PHE A C 1
ATOM 792 O O . PHE A 1 99 ? 12.136 2.200 -9.139 1.00 94.69 99 PHE A O 1
ATOM 799 N N . ASP A 1 100 ? 12.791 2.773 -7.077 1.00 93.19 100 ASP A N 1
ATOM 800 C CA . ASP A 1 100 ? 14.215 2.916 -7.374 1.00 93.19 100 ASP A CA 1
ATOM 801 C C . ASP A 1 100 ? 15.050 2.149 -6.347 1.00 93.19 100 ASP A C 1
ATOM 803 O O . ASP A 1 100 ? 15.249 2.593 -5.219 1.00 93.19 100 ASP A O 1
ATOM 807 N N . SER A 1 101 ? 15.630 1.027 -6.778 1.00 85.75 101 SER A N 1
ATOM 808 C CA . SER A 1 101 ? 16.450 0.149 -5.936 1.00 85.75 101 SER A CA 1
ATOM 809 C C . SER A 1 101 ? 17.694 0.822 -5.340 1.00 85.75 101 SER A C 1
ATOM 811 O O . SER A 1 101 ? 18.386 0.209 -4.532 1.00 85.75 101 SER A O 1
ATOM 813 N N . LYS A 1 102 ? 18.050 2.031 -5.792 1.00 89.31 102 LYS A N 1
ATOM 814 C CA . LYS A 1 102 ? 19.190 2.812 -5.293 1.00 89.31 102 LYS A CA 1
ATOM 815 C C . LYS A 1 102 ? 18.784 3.907 -4.306 1.00 89.31 102 LYS A C 1
ATOM 817 O O . LYS A 1 102 ? 19.658 4.607 -3.801 1.00 89.31 102 LYS A O 1
ATOM 822 N N . SER A 1 103 ? 17.489 4.079 -4.065 1.00 89.19 103 SER A N 1
ATOM 823 C CA . SER A 1 103 ? 16.934 5.083 -3.167 1.00 89.19 103 SER A CA 1
ATOM 824 C C . SER A 1 103 ? 16.276 4.409 -1.971 1.00 89.19 103 SER A C 1
ATOM 826 O O . SER A 1 103 ? 15.679 3.350 -2.105 1.00 89.19 103 SER A O 1
ATOM 828 N N . GLU A 1 104 ? 16.322 5.052 -0.808 1.00 87.56 104 GLU A N 1
ATOM 829 C CA . GLU A 1 104 ? 15.532 4.661 0.370 1.00 87.56 104 GLU A CA 1
ATOM 830 C C . GLU A 1 104 ? 14.180 5.395 0.419 1.00 87.56 104 GLU A C 1
ATOM 832 O O . GLU A 1 104 ? 13.416 5.263 1.370 1.00 87.56 104 GLU A O 1
ATOM 837 N N . SER A 1 105 ? 13.871 6.203 -0.600 1.00 91.88 105 SER A N 1
ATOM 838 C CA . SER A 1 105 ? 12.655 7.014 -0.621 1.00 91.88 105 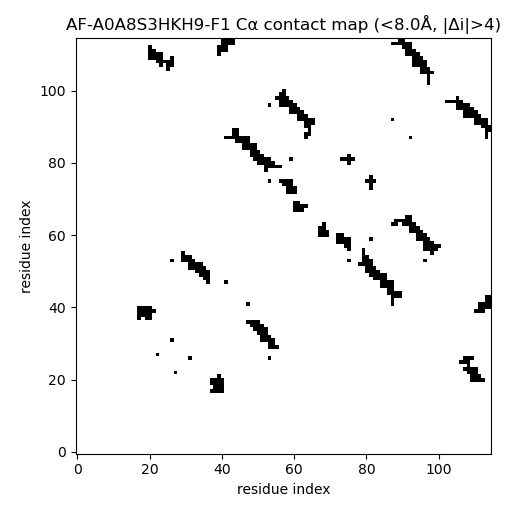SER A CA 1
ATOM 839 C C . SER A 1 105 ? 11.437 6.200 -1.042 1.00 91.88 105 SER A C 1
ATOM 841 O O . SER A 1 105 ? 11.406 5.587 -2.108 1.00 91.88 105 SER A O 1
ATOM 843 N N . TYR A 1 106 ? 10.389 6.292 -0.234 1.00 95.50 106 TYR A N 1
ATOM 844 C CA . TYR A 1 106 ? 9.100 5.669 -0.4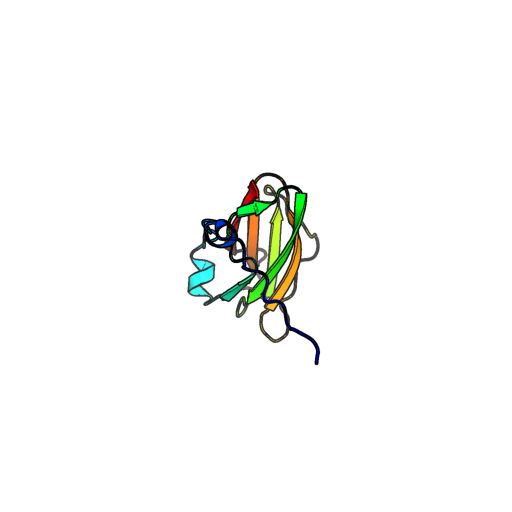91 1.00 95.50 106 TYR A CA 1
ATOM 845 C C . TYR A 1 106 ? 8.080 6.702 -0.970 1.00 95.50 106 TYR A C 1
ATOM 847 O O . TYR A 1 106 ? 7.986 7.811 -0.446 1.00 95.50 106 TYR A O 1
ATOM 855 N N . SER A 1 107 ?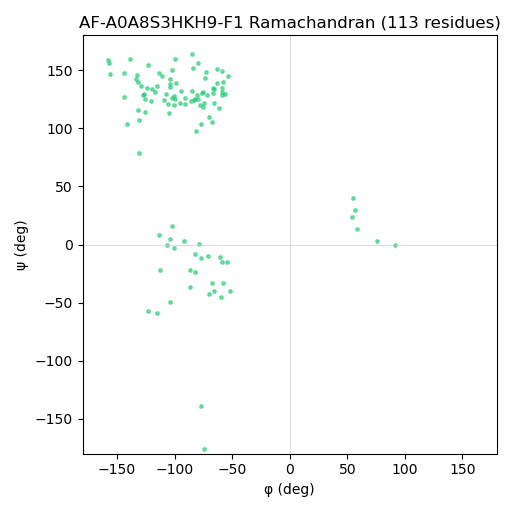 7.288 6.322 -1.969 1.00 97.00 107 SER A N 1
ATOM 856 C CA . SER A 1 107 ? 6.160 7.103 -2.471 1.00 97.00 107 SER A CA 1
ATOM 857 C C . SER A 1 107 ? 4.857 6.551 -1.911 1.00 97.00 107 SER A C 1
ATOM 859 O O . SER A 1 107 ? 4.591 5.358 -2.044 1.00 97.00 107 SER A O 1
ATOM 861 N N . GLY A 1 108 ? 4.028 7.410 -1.315 1.00 97.31 108 GLY A N 1
ATOM 862 C CA . GLY A 1 108 ? 2.683 7.024 -0.886 1.00 97.31 108 GLY A CA 1
ATOM 863 C C . GLY A 1 108 ? 1.828 6.622 -2.086 1.00 97.31 108 GLY A C 1
ATOM 864 O O . GLY A 1 108 ? 1.893 7.261 -3.138 1.00 97.31 108 GLY A O 1
ATOM 865 N N . LEU A 1 109 ? 1.038 5.562 -1.927 1.00 98.06 109 LEU A N 1
ATOM 866 C CA . LEU A 1 109 ? 0.154 5.021 -2.958 1.00 98.06 109 LEU A CA 1
ATOM 867 C C . LEU A 1 109 ? -1.316 5.137 -2.561 1.00 98.06 109 LEU A C 1
ATOM 869 O O . LEU A 1 109 ? -2.096 5.797 -3.249 1.00 98.06 109 LEU A O 1
ATOM 873 N N . LEU A 1 110 ? -1.676 4.524 -1.436 1.00 98.19 110 LEU A N 1
ATOM 874 C CA . LEU A 1 110 ? -3.047 4.433 -0.945 1.00 98.19 110 LEU A CA 1
ATOM 875 C C . LEU A 1 110 ? -3.100 4.784 0.530 1.00 98.19 110 LEU A C 1
ATOM 877 O O . LEU A 1 110 ? -2.223 4.366 1.282 1.00 98.19 110 LEU A O 1
ATOM 881 N N . LYS A 1 111 ? -4.156 5.478 0.940 1.00 98.44 111 LYS A N 1
ATOM 882 C CA . LYS A 1 111 ? -4.451 5.760 2.340 1.00 98.44 111 LYS A CA 1
ATOM 883 C C . LYS A 1 111 ? -5.867 5.321 2.691 1.00 98.44 111 LYS A C 1
ATOM 885 O O . LYS A 1 111 ? -6.835 5.687 2.024 1.00 98.44 111 LYS A O 1
ATOM 890 N N . TYR A 1 112 ? -5.958 4.561 3.771 1.00 98.38 112 TYR A N 1
ATOM 891 C CA . TYR A 1 112 ? -7.192 4.095 4.382 1.00 98.38 112 TYR A CA 1
ATOM 892 C C . TYR A 1 112 ? -7.381 4.778 5.729 1.00 98.38 112 TYR A C 1
ATOM 894 O O . TYR A 1 112 ? -6.412 5.011 6.454 1.00 98.38 112 TYR A O 1
ATOM 902 N N . THR A 1 113 ? -8.627 5.066 6.084 1.00 98.06 113 THR A N 1
ATOM 903 C CA . THR A 1 113 ? -8.997 5.526 7.424 1.00 98.06 113 THR A CA 1
ATOM 904 C C . THR A 1 113 ? -9.549 4.366 8.242 1.00 98.06 113 THR A C 1
ATOM 906 O O . THR A 1 113 ? -9.972 3.348 7.698 1.00 98.06 113 THR A O 1
ATOM 909 N N . VAL A 1 114 ? -9.530 4.502 9.563 1.00 97.44 114 VAL A N 1
ATOM 910 C CA . VAL A 1 114 ? -10.024 3.480 10.491 1.00 97.44 114 VAL A CA 1
ATOM 911 C C . VAL A 1 114 ? -11.229 4.018 11.258 1.00 97.44 114 VAL A C 1
ATOM 913 O O . VAL A 1 114 ? -11.200 5.156 11.733 1.00 97.44 114 VAL A O 1
ATOM 916 N N . SER A 1 115 ? -12.277 3.199 11.401 1.00 93.38 115 SER A N 1
ATOM 917 C CA . SER A 1 115 ? -13.471 3.500 12.212 1.00 93.38 115 SER A CA 1
ATOM 918 C C . SER A 1 115 ? -13.618 2.545 13.386 1.00 93.38 115 SER A C 1
ATOM 920 O O . SER A 1 115 ? -13.529 1.321 13.140 1.00 93.38 115 SER A O 1
#

Radius of gyration: 17.27 Å; Cα contacts (8 Å, |Δi|>4): 240; chains: 1; bounding box: 56×45×29 Å

Organism: NCBI:txid392030

Foldseek 3Di:
DDDDDDDDDPPVVPPPDADAWDFDPLQVVQVKDWDDDRGLEDEAQDKGWGKMQRPQFQFKWKDAVNHTPDPDTDGQDPRSIDTDIDGHHQFKMWMWTDNDPVDPDTDTGTMGTYD

Sequence (115 aa):
VAEFILRPIPNNALTQSMTFPERYLPFCNAKCLLIEPLNGVLE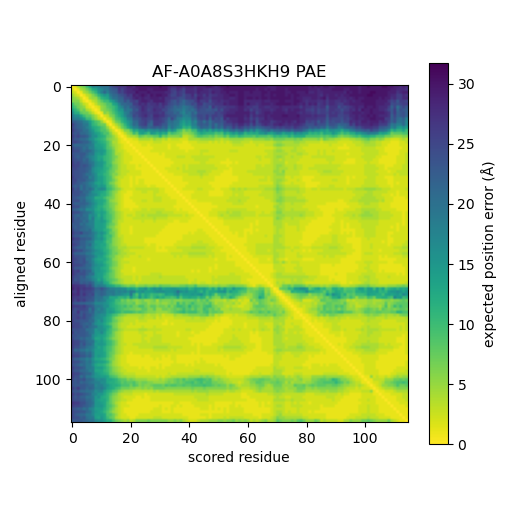RQSFVHFRCQIPGAQQVNVTVDGEWIEDDPWKPNENDMFDGVIQVGNKEVVIYANFDSKSESYSGLLKYTVS

Mean predicted aligned error: 7.58 Å

pLDDT: mean 88.47, std 14.89, range [43.59, 98.44]